Protein AF-F0S0U0-F1 (afdb_monomer_lite)

Sequence (126 aa):
MEEKLSREELIEVIAALMEEEGFEIYEVEADEEYLPDFLAVYTDENGENQQIAVQVEDCQTLEAEESEKKAKTIAEHCRRSGEGFLFVVPMECEELGKQKFEEWELSDVAELIPIGIEFEEEEEEL

pLDDT: mean 88.85, std 13.62, range [40.44, 97.94]

Structure (mmCIF, N/CA/C/O backbone):
data_AF-F0S0U0-F1
#
_entry.id   AF-F0S0U0-F1
#
loop_
_atom_site.group_PDB
_atom_site.id
_atom_site.type_symbol
_atom_site.label_atom_id
_atom_site.label_alt_id
_atom_site.label_comp_id
_atom_site.label_asym_id
_atom_site.label_entity_id
_atom_site.label_seq_id
_atom_site.pdbx_PDB_ins_code
_atom_site.Cartn_x
_atom_site.Cartn_y
_atom_site.Cartn_z
_atom_site.occupancy
_atom_site.B_iso_or_equiv
_atom_site.auth_seq_id
_atom_site.auth_comp_id
_atom_site.auth_asym_id
_atom_site.auth_atom_id
_atom_site.pdbx_PDB_model_num
ATOM 1 N N . MET A 1 1 ? 22.852 -16.886 -1.778 1.00 40.44 1 MET A N 1
ATOM 2 C CA . MET A 1 1 ? 21.990 -16.123 -2.706 1.00 40.44 1 MET A CA 1
ATOM 3 C C . MET A 1 1 ? 21.035 -15.412 -1.782 1.00 40.44 1 MET A C 1
ATOM 5 O O . MET A 1 1 ? 20.514 -16.106 -0.929 1.00 40.44 1 MET A O 1
ATOM 9 N N . GLU A 1 2 ? 20.895 -14.089 -1.852 1.00 53.38 2 GLU A N 1
ATOM 10 C CA . GLU A 1 2 ? 19.810 -13.434 -1.107 1.00 53.38 2 GLU A CA 1
ATOM 11 C C . GLU A 1 2 ? 18.497 -14.010 -1.648 1.00 53.38 2 GLU A C 1
ATOM 13 O O . GLU A 1 2 ? 18.234 -13.908 -2.851 1.00 53.38 2 GLU A O 1
ATOM 18 N N . GLU A 1 3 ? 17.759 -14.732 -0.806 1.00 60.12 3 GLU A N 1
ATOM 19 C CA . GLU A 1 3 ? 16.425 -15.212 -1.147 1.00 60.12 3 GLU A CA 1
ATOM 20 C C . GLU A 1 3 ? 15.505 -13.997 -1.196 1.00 60.12 3 GLU A C 1
ATOM 22 O O . GLU A 1 3 ? 15.338 -13.283 -0.211 1.00 60.12 3 GLU A O 1
ATOM 27 N N . LYS A 1 4 ? 14.979 -13.715 -2.389 1.00 70.31 4 LYS A N 1
ATOM 28 C CA . LYS A 1 4 ? 14.001 -12.653 -2.595 1.00 70.31 4 LYS A CA 1
ATOM 29 C C . LYS A 1 4 ? 12.627 -13.283 -2.591 1.00 70.31 4 LYS A C 1
ATOM 31 O O . LYS A 1 4 ? 12.401 -14.225 -3.351 1.00 70.31 4 LYS A O 1
ATOM 36 N N . LEU A 1 5 ? 11.737 -12.743 -1.771 1.00 80.62 5 LEU A N 1
ATOM 37 C CA . LEU A 1 5 ? 10.340 -13.143 -1.787 1.00 80.62 5 LEU A CA 1
ATOM 38 C C . LEU A 1 5 ? 9.692 -12.740 -3.104 1.00 80.62 5 LEU A C 1
ATOM 40 O O . LEU A 1 5 ? 9.955 -11.664 -3.649 1.00 80.62 5 LEU A O 1
ATOM 44 N N . SER A 1 6 ? 8.819 -13.607 -3.595 1.00 88.69 6 SER A N 1
ATOM 45 C CA . SER A 1 6 ? 7.859 -13.237 -4.624 1.00 88.69 6 SER A CA 1
ATOM 46 C C . SER A 1 6 ? 6.850 -12.218 -4.086 1.00 88.69 6 SER A C 1
ATOM 48 O O . SER A 1 6 ? 6.633 -12.104 -2.879 1.00 88.69 6 SER A O 1
ATOM 50 N N . ARG A 1 7 ? 6.175 -11.498 -4.989 1.00 91.62 7 ARG A N 1
ATOM 51 C CA . ARG A 1 7 ? 5.057 -10.618 -4.625 1.00 91.62 7 ARG A CA 1
ATOM 52 C C . ARG A 1 7 ? 3.974 -11.323 -3.802 1.00 91.62 7 ARG A C 1
ATOM 54 O O . ARG A 1 7 ? 3.451 -10.717 -2.877 1.00 91.62 7 ARG A O 1
ATOM 61 N N . GLU A 1 8 ? 3.638 -12.572 -4.128 1.00 91.62 8 GLU A N 1
ATOM 62 C CA . GLU A 1 8 ? 2.617 -13.340 -3.397 1.00 91.62 8 GLU A CA 1
ATOM 63 C C . GLU A 1 8 ? 3.059 -13.614 -1.953 1.00 91.62 8 GLU A C 1
ATOM 65 O O . GLU A 1 8 ? 2.312 -13.331 -1.023 1.00 91.62 8 GLU A O 1
ATOM 70 N N . GLU A 1 9 ? 4.305 -14.049 -1.755 1.00 91.50 9 GLU A N 1
ATOM 71 C CA . GLU A 1 9 ? 4.860 -14.263 -0.412 1.00 91.50 9 GLU A CA 1
ATOM 72 C C . GLU A 1 9 ? 4.983 -12.948 0.372 1.00 91.50 9 GLU A C 1
ATOM 74 O O . GLU A 1 9 ? 4.733 -12.919 1.575 1.00 91.50 9 GLU A O 1
ATOM 79 N N . LEU A 1 10 ? 5.327 -11.838 -0.295 1.00 92.62 10 LEU A N 1
ATOM 80 C CA . LEU A 1 10 ? 5.318 -10.517 0.334 1.00 92.62 10 LEU A CA 1
ATOM 81 C C . LEU A 1 10 ? 3.915 -10.168 0.831 1.00 92.62 10 LEU A C 1
ATOM 83 O O . LEU A 1 10 ? 3.783 -9.763 1.979 1.00 92.62 10 LEU A O 1
ATOM 87 N N . ILE A 1 11 ? 2.874 -10.354 0.014 1.00 95.12 11 ILE A N 1
ATOM 88 C CA . ILE A 1 11 ? 1.482 -10.089 0.412 1.00 95.12 11 ILE A CA 1
ATOM 89 C C . ILE A 1 11 ? 1.124 -10.862 1.684 1.00 95.12 11 ILE A C 1
ATOM 91 O O . ILE A 1 11 ? 0.600 -10.261 2.620 1.00 95.12 11 ILE A O 1
ATOM 95 N N . GLU A 1 12 ? 1.447 -12.156 1.743 1.00 93.94 12 GLU A N 1
ATOM 96 C CA . GLU A 1 12 ? 1.174 -12.995 2.916 1.00 93.94 12 GLU A CA 1
ATOM 97 C C . GLU A 1 12 ? 1.927 -12.512 4.162 1.00 93.94 12 GLU A C 1
ATOM 99 O O . GLU A 1 12 ? 1.338 -12.407 5.239 1.00 93.94 12 GLU A O 1
ATOM 104 N N . VAL A 1 13 ? 3.209 -12.162 4.023 1.00 93.06 13 VAL A N 1
ATOM 105 C CA . VAL A 1 13 ? 4.010 -11.633 5.136 1.00 93.06 13 VAL A CA 1
ATOM 106 C C . VAL A 1 13 ? 3.457 -10.296 5.624 1.00 93.06 13 VAL A C 1
ATOM 108 O O . VAL A 1 13 ? 3.333 -10.094 6.830 1.00 93.06 13 VAL A O 1
ATOM 111 N N . ILE A 1 14 ? 3.097 -9.384 4.717 1.00 94.50 14 ILE A N 1
ATOM 112 C CA . ILE A 1 14 ? 2.545 -8.081 5.106 1.00 94.50 14 ILE A CA 1
ATOM 113 C C . ILE A 1 14 ? 1.194 -8.256 5.798 1.00 94.50 14 ILE A C 1
ATOM 115 O O . ILE A 1 14 ? 0.964 -7.622 6.826 1.00 94.50 14 ILE A O 1
ATOM 119 N N . ALA A 1 15 ? 0.326 -9.128 5.283 1.00 95.38 15 ALA A N 1
ATOM 120 C CA . ALA A 1 15 ? -0.944 -9.441 5.927 1.00 95.38 15 ALA A CA 1
ATOM 121 C C . ALA A 1 15 ? -0.725 -9.963 7.356 1.00 95.38 15 ALA A C 1
ATOM 123 O O . ALA A 1 15 ? -1.303 -9.415 8.292 1.00 95.38 15 ALA A O 1
ATOM 124 N N . ALA A 1 16 ? 0.180 -10.931 7.537 1.00 94.25 16 ALA A N 1
ATOM 125 C CA . ALA A 1 16 ? 0.500 -11.487 8.850 1.00 94.25 16 ALA A CA 1
ATOM 126 C C . ALA A 1 16 ? 1.049 -10.427 9.822 1.00 94.25 16 ALA A C 1
ATOM 128 O O . ALA A 1 16 ? 0.604 -10.356 10.965 1.00 94.25 16 ALA A O 1
ATOM 129 N N . LEU A 1 17 ? 1.959 -9.557 9.367 1.00 92.69 17 LEU A N 1
ATOM 130 C CA . LEU A 1 17 ? 2.485 -8.455 10.183 1.00 92.69 17 LEU A CA 1
ATOM 131 C C . LEU A 1 17 ? 1.377 -7.486 10.615 1.00 92.69 17 LEU A C 1
ATOM 133 O O . LEU A 1 17 ? 1.353 -7.037 11.758 1.00 92.69 17 LEU A O 1
ATOM 137 N N . MET A 1 18 ? 0.439 -7.166 9.722 1.00 94.50 18 MET A N 1
ATOM 138 C CA . MET A 1 18 ? -0.692 -6.304 10.067 1.00 94.50 18 MET A CA 1
ATOM 139 C C . MET A 1 18 ? -1.651 -6.989 11.051 1.00 94.50 18 MET A C 1
ATOM 141 O O . MET A 1 18 ? -2.130 -6.336 11.977 1.00 94.50 18 MET A O 1
ATOM 145 N N . GLU A 1 19 ? -1.899 -8.294 10.921 1.00 95.00 19 GLU A N 1
ATOM 146 C CA . GLU A 1 19 ? -2.679 -9.048 11.915 1.00 95.00 19 GLU A CA 1
ATOM 147 C C . GLU A 1 19 ? -2.021 -9.033 13.301 1.00 95.00 19 GLU A C 1
ATOM 149 O O . GLU A 1 19 ? -2.705 -8.835 14.309 1.00 95.00 19 GLU A O 1
ATOM 154 N N . GLU A 1 20 ? -0.695 -9.190 13.370 1.00 93.38 20 GLU A N 1
ATOM 155 C CA . GLU A 1 20 ? 0.064 -9.120 14.626 1.00 93.38 20 GLU A CA 1
ATOM 156 C C . GLU A 1 20 ? -0.033 -7.742 15.296 1.00 93.38 20 GLU A C 1
ATOM 158 O O . GLU A 1 20 ? -0.166 -7.657 16.521 1.00 93.38 20 GLU A O 1
ATOM 163 N N . GLU A 1 21 ? -0.054 -6.671 14.500 1.00 91.19 21 GLU A N 1
ATOM 164 C CA . GLU A 1 21 ? -0.264 -5.295 14.968 1.00 91.19 21 GLU A CA 1
ATOM 165 C C . GLU A 1 21 ? -1.735 -4.993 15.331 1.00 91.19 21 GLU A C 1
ATOM 167 O O . GLU A 1 21 ? -2.050 -3.914 15.841 1.00 91.19 21 GLU A O 1
ATOM 172 N N . GLY A 1 22 ? -2.643 -5.956 15.135 1.00 92.69 22 GLY A N 1
ATOM 173 C CA . GLY A 1 22 ? -4.037 -5.893 15.576 1.00 92.69 22 GLY A CA 1
ATOM 174 C C . GLY A 1 22 ? -5.040 -5.448 14.512 1.00 92.69 22 GLY A C 1
ATOM 175 O O . GLY A 1 22 ? -6.162 -5.077 14.868 1.00 92.69 22 GLY A O 1
ATOM 176 N N . PHE A 1 23 ? -4.666 -5.479 13.233 1.00 95.88 23 PHE A N 1
ATOM 177 C CA . PHE A 1 23 ? -5.599 -5.276 12.128 1.00 95.88 23 PHE A CA 1
ATOM 178 C C . PHE A 1 23 ? -6.372 -6.565 11.823 1.00 95.88 23 PHE A C 1
ATOM 180 O O . PHE A 1 23 ? -5.855 -7.672 11.937 1.00 95.88 23 PHE A O 1
ATOM 187 N N . GLU A 1 24 ? -7.615 -6.424 11.382 1.00 95.69 24 GLU A N 1
ATOM 188 C CA . GLU A 1 24 ? -8.372 -7.502 10.751 1.00 95.69 24 GLU A CA 1
ATOM 189 C C . GLU A 1 24 ? -8.157 -7.439 9.233 1.00 95.69 24 GLU A C 1
ATOM 191 O O . GLU A 1 24 ? -8.377 -6.388 8.622 1.00 95.69 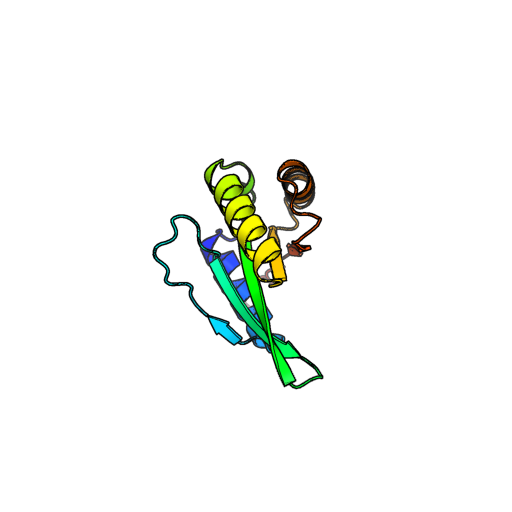24 GLU A O 1
ATOM 196 N N . ILE A 1 25 ? -7.738 -8.549 8.620 1.00 96.69 25 ILE A N 1
ATOM 197 C CA . ILE A 1 25 ? -7.456 -8.625 7.181 1.00 96.69 25 ILE A CA 1
ATOM 198 C C . ILE A 1 25 ? -8.631 -9.246 6.426 1.00 96.69 25 ILE A C 1
ATOM 200 O O . ILE A 1 25 ? -9.185 -10.270 6.828 1.00 96.69 25 ILE A O 1
ATOM 204 N N . TYR A 1 26 ? -8.999 -8.625 5.306 1.00 94.31 26 TYR A N 1
ATOM 205 C CA . TYR A 1 26 ? -10.087 -9.061 4.439 1.00 94.31 26 TYR A CA 1
ATOM 206 C C . TYR A 1 26 ? -9.627 -9.146 2.985 1.00 94.31 26 TYR A C 1
ATOM 208 O O . TYR A 1 26 ? -9.047 -8.204 2.442 1.00 94.31 26 TYR A O 1
ATOM 216 N N . GLU A 1 27 ? -9.953 -10.258 2.331 1.00 90.38 27 GLU A N 1
ATOM 217 C CA . GLU A 1 27 ? -9.854 -10.374 0.877 1.00 90.38 27 GLU A CA 1
ATOM 218 C C . GLU A 1 27 ? -10.905 -9.484 0.203 1.00 90.38 27 GLU A C 1
ATOM 220 O O . GLU A 1 27 ? -12.028 -9.329 0.697 1.00 90.38 27 GLU A O 1
ATOM 225 N N . VAL A 1 28 ? -10.549 -8.902 -0.943 1.00 86.25 28 VAL A N 1
ATOM 226 C CA . VAL A 1 28 ? -11.457 -8.031 -1.693 1.00 86.25 28 VAL A CA 1
ATOM 227 C C . VAL A 1 28 ? -12.069 -8.788 -2.857 1.00 86.25 28 VAL A C 1
ATOM 229 O O . VAL A 1 28 ? -11.384 -9.177 -3.798 1.00 86.25 28 VAL A O 1
ATOM 232 N N . GLU A 1 29 ? -13.390 -8.932 -2.819 1.00 80.44 29 GLU A N 1
ATOM 233 C CA . GLU A 1 29 ? -14.184 -9.459 -3.925 1.00 80.44 29 GLU A CA 1
ATOM 234 C C . GLU A 1 29 ? -15.098 -8.349 -4.459 1.00 80.44 29 GLU A C 1
ATOM 236 O O . GLU A 1 29 ? -16.125 -8.028 -3.854 1.00 80.44 29 GLU A O 1
ATOM 241 N N . ALA A 1 30 ? -14.745 -7.747 -5.598 1.00 77.69 30 ALA A N 1
ATOM 242 C CA . ALA A 1 30 ? -15.619 -6.795 -6.283 1.00 77.69 30 ALA A CA 1
ATOM 243 C C . ALA A 1 30 ? -15.553 -6.947 -7.810 1.00 77.69 30 ALA A C 1
ATOM 245 O O . ALA A 1 30 ? -14.602 -7.497 -8.357 1.00 77.69 30 ALA A O 1
ATOM 246 N N . ASP A 1 31 ? -16.566 -6.420 -8.504 1.00 72.62 31 ASP A N 1
ATOM 247 C CA . ASP A 1 31 ? -16.632 -6.372 -9.975 1.00 72.62 31 ASP A CA 1
ATOM 248 C C . ASP A 1 31 ? -15.711 -5.286 -10.591 1.00 72.62 31 ASP A C 1
ATOM 250 O O . ASP A 1 31 ? -15.819 -4.974 -11.780 1.00 72.62 31 ASP A O 1
ATOM 254 N N . GLU A 1 32 ? -14.832 -4.664 -9.798 1.00 71.88 32 GLU A N 1
ATOM 255 C CA . GLU A 1 32 ? -13.844 -3.692 -10.280 1.00 71.88 32 GLU A CA 1
ATOM 256 C C . GLU A 1 32 ? -12.599 -4.405 -10.833 1.00 71.88 32 GLU A C 1
ATOM 258 O O . GLU A 1 32 ? -12.144 -5.406 -10.291 1.00 71.88 32 GLU A O 1
ATOM 263 N N . GLU A 1 33 ? -12.037 -3.883 -11.931 1.00 73.94 33 GLU A N 1
ATOM 264 C CA . GLU A 1 33 ? -10.894 -4.502 -12.630 1.00 73.94 33 GLU A CA 1
ATOM 265 C C . GLU A 1 33 ? -9.594 -4.444 -11.810 1.00 73.94 33 GLU A C 1
ATOM 267 O O . GLU A 1 33 ? -8.736 -5.312 -11.952 1.00 73.94 33 GLU A O 1
ATOM 272 N N . TYR A 1 34 ? -9.462 -3.448 -10.930 1.00 84.38 34 TYR A N 1
ATOM 273 C CA . TYR A 1 34 ? -8.275 -3.236 -10.111 1.00 84.38 34 TYR A CA 1
ATOM 274 C C . TYR A 1 34 ? -8.643 -3.128 -8.633 1.00 84.38 34 TYR A C 1
ATOM 276 O O . TYR A 1 34 ? -9.161 -2.105 -8.188 1.00 84.38 34 TYR A O 1
ATOM 284 N N . LEU A 1 35 ? -8.342 -4.187 -7.883 1.00 91.38 35 LEU A N 1
ATOM 285 C CA . LEU A 1 35 ? -8.591 -4.293 -6.446 1.00 91.38 35 LEU A CA 1
ATOM 286 C C . LEU A 1 35 ? -7.278 -4.220 -5.667 1.00 91.38 35 LEU A C 1
ATOM 288 O O . LEU A 1 35 ? -6.256 -4.682 -6.187 1.00 91.38 35 LEU A O 1
ATOM 292 N N . PRO A 1 36 ? -7.275 -3.682 -4.433 1.00 94.75 36 PRO A N 1
ATOM 293 C CA . PRO A 1 36 ? -6.132 -3.832 -3.536 1.00 94.75 36 PRO A CA 1
ATOM 294 C C . PRO A 1 36 ? -5.855 -5.317 -3.268 1.00 94.75 36 PRO A C 1
ATOM 296 O O . PRO A 1 36 ? -6.708 -6.170 -3.501 1.00 94.75 36 PRO A O 1
ATOM 299 N N . ASP A 1 37 ? -4.638 -5.631 -2.829 1.00 96.12 37 ASP A N 1
ATOM 300 C CA . ASP A 1 37 ? -4.264 -7.011 -2.498 1.00 96.12 37 ASP A CA 1
ATOM 301 C C . ASP A 1 37 ? -5.069 -7.531 -1.301 1.00 96.12 37 ASP A C 1
ATOM 303 O O . ASP A 1 37 ? -5.497 -8.681 -1.301 1.00 96.12 37 ASP A O 1
ATOM 307 N N . PHE A 1 38 ? -5.349 -6.661 -0.330 1.00 96.56 38 PHE A N 1
ATOM 308 C CA . PHE A 1 38 ? -6.303 -6.900 0.751 1.00 96.56 38 PHE A CA 1
ATOM 309 C C . PHE A 1 38 ? -6.744 -5.573 1.387 1.00 96.56 38 PHE A C 1
ATOM 311 O O . PHE A 1 38 ? -6.182 -4.505 1.110 1.00 96.56 38 PHE A O 1
ATOM 318 N N . LEU A 1 39 ? -7.761 -5.642 2.245 1.00 96.25 39 LEU A N 1
ATOM 319 C CA . LEU A 1 39 ? -8.165 -4.558 3.137 1.00 96.25 39 LEU A CA 1
ATOM 320 C C . LEU A 1 39 ? -7.710 -4.873 4.558 1.00 96.25 39 LEU A C 1
ATOM 322 O O . LEU A 1 39 ? -7.988 -5.954 5.072 1.00 96.25 39 LEU A O 1
ATOM 326 N N . ALA A 1 40 ? -7.057 -3.910 5.198 1.00 96.69 40 ALA A N 1
ATOM 327 C CA . ALA A 1 40 ? -6.754 -3.954 6.619 1.00 96.69 40 ALA A CA 1
ATOM 328 C C . ALA A 1 40 ? -7.715 -3.030 7.370 1.00 96.69 40 ALA A C 1
ATOM 330 O O . ALA A 1 40 ? -7.866 -1.855 7.025 1.00 96.69 40 ALA A O 1
ATOM 331 N N . VAL A 1 41 ? -8.376 -3.555 8.397 1.00 95.88 41 VAL A N 1
ATOM 332 C CA . VAL A 1 41 ? -9.374 -2.826 9.183 1.00 95.88 41 VAL A CA 1
ATOM 333 C C . VAL A 1 41 ? -8.923 -2.758 10.630 1.00 95.88 41 VAL A C 1
ATOM 335 O O . VAL A 1 41 ? -8.517 -3.761 11.206 1.00 95.88 41 VAL A O 1
ATOM 338 N N . TYR A 1 42 ? -9.018 -1.581 11.237 1.00 93.88 42 TYR A N 1
ATOM 339 C CA . TYR A 1 42 ? -8.789 -1.417 12.669 1.00 93.88 42 TYR A CA 1
ATOM 340 C C . TYR A 1 42 ? -9.868 -0.530 13.282 1.00 93.88 42 TYR A C 1
ATOM 342 O O . TYR A 1 42 ? -10.482 0.300 12.608 1.00 93.88 42 TYR A O 1
ATOM 350 N N . THR A 1 43 ? -10.107 -0.706 14.577 1.00 92.06 43 THR A N 1
ATOM 351 C CA . THR A 1 43 ? -11.002 0.163 15.342 1.00 92.06 43 THR A CA 1
ATOM 352 C C . THR A 1 43 ? -10.181 1.252 16.021 1.00 92.06 43 THR A C 1
ATOM 354 O O . THR A 1 43 ? -9.265 0.957 16.790 1.00 92.06 43 THR A O 1
ATOM 357 N N . ASP A 1 44 ? -10.504 2.513 15.747 1.00 88.94 44 ASP A N 1
ATOM 358 C CA . ASP A 1 44 ? -9.809 3.650 16.346 1.00 88.94 44 ASP A CA 1
ATOM 359 C C . ASP A 1 44 ? -10.234 3.921 17.805 1.00 88.94 44 ASP A C 1
ATOM 361 O O . ASP A 1 44 ? -11.093 3.252 18.387 1.00 88.94 44 ASP A O 1
ATOM 365 N N . GLU A 1 45 ? -9.626 4.936 18.424 1.00 87.50 45 GLU A N 1
ATOM 366 C CA . GLU A 1 45 ? -9.908 5.339 19.809 1.00 87.50 45 GLU A CA 1
ATOM 367 C C . GLU A 1 45 ? -11.356 5.807 20.055 1.00 87.50 45 GLU A C 1
ATOM 369 O O . GLU A 1 45 ? -11.819 5.801 21.200 1.00 87.50 45 GLU A O 1
ATOM 374 N N . ASN A 1 46 ? -12.086 6.182 18.999 1.00 88.94 46 ASN A N 1
ATOM 375 C CA . ASN A 1 46 ? -13.491 6.579 19.057 1.00 88.94 46 ASN A CA 1
ATOM 376 C C . ASN A 1 46 ? -14.443 5.387 18.866 1.00 88.94 46 ASN A C 1
ATOM 378 O O . ASN A 1 46 ? -15.656 5.540 19.038 1.00 88.94 46 ASN A O 1
ATOM 382 N N . GLY A 1 47 ? -13.909 4.200 18.564 1.00 86.75 47 GLY A N 1
ATOM 383 C CA . GLY A 1 47 ? -14.693 3.009 18.258 1.00 86.75 47 GLY A CA 1
ATOM 384 C C . GLY A 1 47 ? -15.186 2.963 16.811 1.00 86.75 47 GLY A C 1
ATOM 385 O O . GLY A 1 47 ? -16.098 2.187 16.520 1.00 86.75 47 GLY A O 1
ATOM 386 N N . GLU A 1 48 ? -14.640 3.800 15.925 1.00 89.25 48 GLU A N 1
ATOM 387 C CA . GLU A 1 48 ? -14.976 3.796 14.503 1.00 89.25 48 GLU A CA 1
ATOM 388 C C . GLU A 1 48 ? -14.035 2.847 13.754 1.00 89.25 48 GLU A C 1
ATOM 390 O O . GLU A 1 48 ? -12.828 2.814 13.999 1.00 89.25 48 GLU A O 1
ATOM 395 N N . ASN A 1 49 ? -14.598 2.044 12.849 1.00 90.00 49 ASN A N 1
ATOM 396 C CA . ASN A 1 49 ? -13.805 1.157 12.007 1.00 90.00 49 ASN A CA 1
ATOM 397 C C . ASN A 1 49 ? -13.215 1.957 10.851 1.00 90.00 49 ASN A C 1
ATOM 399 O O . ASN A 1 49 ? -13.957 2.506 10.033 1.00 90.00 49 ASN A O 1
ATOM 403 N N . GLN A 1 50 ? -11.893 1.972 10.778 1.00 92.75 50 GLN A N 1
ATOM 404 C CA . GLN A 1 50 ? -11.132 2.562 9.692 1.00 92.75 50 GLN A CA 1
ATOM 405 C C . GLN A 1 50 ? -10.670 1.447 8.757 1.00 92.75 50 GLN A C 1
ATOM 407 O O . GLN A 1 50 ? -10.217 0.399 9.218 1.00 92.75 50 GLN A O 1
ATOM 412 N N . GLN A 1 51 ? -10.805 1.670 7.451 1.00 94.00 51 GLN A N 1
ATOM 413 C CA . GLN A 1 51 ? -10.377 0.722 6.425 1.00 94.00 51 GLN A CA 1
ATOM 414 C C . GLN A 1 51 ? -9.183 1.283 5.667 1.00 94.00 51 GLN A C 1
ATOM 416 O O . GLN A 1 51 ? -9.123 2.479 5.362 1.00 94.00 51 GLN A O 1
ATOM 421 N N . ILE A 1 52 ? -8.241 0.399 5.366 1.00 95.94 52 ILE A N 1
ATOM 422 C CA . ILE A 1 52 ? -7.023 0.706 4.640 1.00 95.94 52 ILE A CA 1
ATOM 423 C C . ILE A 1 52 ? -6.904 -0.271 3.474 1.00 95.94 52 ILE A C 1
ATOM 425 O O . ILE A 1 52 ? -6.805 -1.481 3.672 1.00 95.94 52 ILE A O 1
ATOM 429 N N . ALA A 1 53 ? -6.887 0.259 2.255 1.00 96.81 53 ALA A N 1
ATOM 430 C CA . ALA A 1 53 ? -6.512 -0.496 1.071 1.00 96.81 53 ALA A CA 1
ATOM 431 C C . ALA A 1 53 ? -5.004 -0.750 1.086 1.00 96.81 53 ALA A C 1
ATOM 433 O O . ALA A 1 53 ? -4.233 0.174 1.338 1.00 96.81 53 ALA A O 1
ATOM 434 N N . VAL A 1 54 ? -4.572 -1.977 0.804 1.00 97.88 54 VAL A N 1
ATOM 435 C CA . VAL A 1 54 ? -3.145 -2.312 0.747 1.00 97.88 54 VAL A CA 1
ATOM 436 C C . VAL A 1 54 ? -2.789 -2.808 -0.647 1.00 97.88 54 VAL A C 1
ATOM 438 O O . VAL A 1 54 ? -3.432 -3.709 -1.182 1.00 97.88 54 VAL A O 1
ATOM 441 N N . GLN A 1 55 ? -1.766 -2.206 -1.248 1.00 97.44 55 GLN A N 1
ATOM 442 C CA . GLN A 1 55 ? -1.136 -2.698 -2.468 1.00 97.44 55 GLN A CA 1
ATOM 443 C C . GLN A 1 55 ? 0.319 -3.030 -2.174 1.00 97.44 55 GLN A C 1
ATOM 445 O O . GLN A 1 55 ? 1.063 -2.179 -1.688 1.00 97.44 55 GLN A O 1
ATOM 450 N N . VAL A 1 56 ? 0.719 -4.253 -2.501 1.00 97.00 56 VAL A N 1
ATOM 451 C CA . VAL A 1 56 ? 2.088 -4.738 -2.339 1.00 97.00 56 VAL A CA 1
ATOM 452 C C . VAL A 1 56 ? 2.687 -4.975 -3.717 1.00 97.00 56 VAL A C 1
ATOM 454 O O . VAL A 1 56 ? 2.104 -5.657 -4.567 1.00 97.00 56 VAL A O 1
ATOM 457 N N . GLU A 1 57 ? 3.867 -4.413 -3.940 1.00 96.31 57 GLU A N 1
ATOM 458 C CA . GLU A 1 57 ? 4.616 -4.562 -5.182 1.00 96.31 57 GLU A CA 1
ATOM 459 C C . GLU A 1 57 ? 6.013 -5.087 -4.886 1.00 96.31 57 GLU A C 1
ATOM 461 O O . GLU A 1 57 ? 6.655 -4.635 -3.943 1.00 96.31 57 GLU A O 1
ATOM 466 N N . ASP A 1 58 ? 6.506 -6.004 -5.716 1.00 93.81 58 ASP A N 1
ATOM 467 C CA . ASP A 1 58 ? 7.929 -6.318 -5.746 1.00 93.81 58 ASP A CA 1
ATOM 468 C C . ASP A 1 58 ? 8.651 -5.381 -6.730 1.00 93.81 58 ASP A C 1
ATOM 470 O O . ASP A 1 58 ? 8.053 -4.573 -7.449 1.00 93.81 58 ASP A O 1
ATOM 474 N N . CYS A 1 59 ? 9.976 -5.472 -6.776 1.00 92.06 59 CYS A N 1
ATOM 475 C CA . CYS A 1 59 ? 10.766 -4.569 -7.605 1.00 92.06 59 CYS A CA 1
ATOM 476 C C . CYS A 1 59 ? 10.524 -4.734 -9.109 1.00 92.06 59 CYS A C 1
ATOM 478 O O . CYS A 1 59 ? 10.794 -3.805 -9.864 1.00 92.06 59 CYS A O 1
ATOM 480 N N . GLN A 1 60 ? 10.043 -5.899 -9.548 1.00 92.06 60 GLN A N 1
ATOM 481 C CA . GLN A 1 60 ? 9.705 -6.157 -10.944 1.00 92.06 60 GLN A CA 1
ATOM 482 C C . GLN A 1 60 ? 8.319 -5.602 -11.272 1.00 92.06 60 GLN A C 1
ATOM 484 O O . GLN A 1 60 ? 8.133 -4.987 -12.323 1.00 92.06 60 GLN A O 1
ATOM 489 N N . THR A 1 61 ? 7.345 -5.793 -10.382 1.00 94.19 61 THR A N 1
ATOM 490 C CA . THR A 1 61 ? 5.970 -5.345 -10.612 1.00 94.19 61 THR A CA 1
ATOM 491 C C . THR A 1 61 ? 5.829 -3.827 -10.511 1.00 94.19 61 THR A C 1
ATOM 493 O O . THR A 1 61 ? 5.038 -3.250 -11.251 1.00 94.19 61 THR A O 1
ATOM 496 N N . LEU A 1 62 ? 6.694 -3.136 -9.759 1.00 93.31 62 LEU A N 1
ATOM 497 C CA . LEU A 1 62 ? 6.787 -1.664 -9.769 1.00 93.31 62 LEU A CA 1
ATOM 498 C C . LEU A 1 62 ? 7.000 -1.041 -11.161 1.00 93.31 62 LEU A C 1
ATOM 500 O O . LEU A 1 62 ? 6.651 0.121 -11.388 1.00 93.31 62 LEU A O 1
ATOM 504 N N . GLU A 1 63 ? 7.591 -1.780 -12.100 1.00 93.94 63 GLU A N 1
ATOM 505 C CA . GLU A 1 63 ? 7.810 -1.308 -13.471 1.00 93.94 63 GLU A CA 1
ATOM 506 C C . GLU A 1 63 ? 6.618 -1.590 -14.402 1.00 93.94 63 GLU A C 1
ATOM 508 O O . GLU A 1 63 ? 6.602 -1.124 -15.546 1.00 93.94 63 GLU A O 1
ATOM 513 N N . ALA A 1 64 ? 5.614 -2.340 -13.941 1.00 95.19 64 ALA A N 1
ATOM 514 C CA . ALA A 1 64 ? 4.475 -2.748 -14.746 1.00 95.19 64 ALA A CA 1
ATOM 515 C C . ALA A 1 64 ? 3.406 -1.646 -14.846 1.00 95.19 64 ALA A C 1
ATOM 517 O O . ALA A 1 64 ? 2.983 -1.051 -13.857 1.00 95.19 64 ALA A O 1
ATOM 518 N N . GLU A 1 65 ? 2.885 -1.439 -16.062 1.00 94.81 65 GLU A N 1
ATOM 519 C CA . GLU A 1 65 ? 1.751 -0.529 -16.312 1.00 94.81 65 GLU A CA 1
ATOM 520 C C . GLU A 1 65 ? 0.487 -0.964 -15.544 1.00 94.81 65 GLU A C 1
ATOM 522 O O . GLU A 1 65 ? -0.355 -0.141 -15.191 1.00 94.81 65 GLU A O 1
ATOM 527 N N . GLU A 1 66 ? 0.347 -2.264 -15.277 1.00 94.12 66 GLU A N 1
ATOM 528 C CA . GLU A 1 66 ? -0.764 -2.806 -14.494 1.00 94.12 66 GLU A CA 1
ATOM 529 C C . GLU A 1 66 ? -0.733 -2.314 -13.041 1.00 94.12 66 GLU A C 1
ATOM 531 O O . GLU A 1 66 ? -1.758 -1.853 -12.539 1.00 94.12 66 GLU A O 1
ATOM 536 N N . SER A 1 67 ? 0.442 -2.307 -12.405 1.00 95.56 67 SER A N 1
ATOM 537 C CA . SER A 1 67 ? 0.620 -1.824 -11.032 1.00 95.56 67 SER A CA 1
ATOM 538 C C . SER A 1 67 ? 0.342 -0.326 -10.908 1.00 95.56 67 SER A C 1
ATOM 540 O O . SER A 1 67 ? -0.288 0.100 -9.938 1.00 95.56 67 SER A O 1
ATOM 542 N N . GLU A 1 68 ? 0.708 0.468 -11.922 1.00 97.31 68 GLU A N 1
ATOM 543 C CA . GLU A 1 68 ? 0.342 1.889 -11.996 1.00 97.31 68 GLU A CA 1
ATOM 544 C C . GLU A 1 68 ? -1.180 2.076 -12.065 1.00 97.31 68 GLU A C 1
ATOM 546 O O . GLU A 1 68 ? -1.750 2.878 -11.320 1.00 97.31 68 GLU A O 1
ATOM 551 N N . LYS A 1 69 ? -1.861 1.350 -12.962 1.00 96.50 69 LYS A N 1
ATOM 552 C CA . LYS A 1 69 ? -3.323 1.445 -13.109 1.00 96.50 69 LYS A CA 1
ATOM 553 C C . LYS A 1 69 ? -4.038 1.030 -11.832 1.00 96.50 69 LYS A C 1
ATOM 555 O O . LYS A 1 69 ? -4.990 1.703 -11.430 1.00 96.50 69 LYS A O 1
ATOM 560 N N . LYS A 1 70 ? -3.551 -0.031 -11.186 1.00 96.00 70 LYS A N 1
ATOM 561 C CA . LYS A 1 70 ? -4.049 -0.488 -9.892 1.00 96.00 70 LYS A CA 1
ATOM 562 C C . LYS A 1 70 ? -3.912 0.601 -8.834 1.00 96.00 70 LYS A C 1
ATOM 564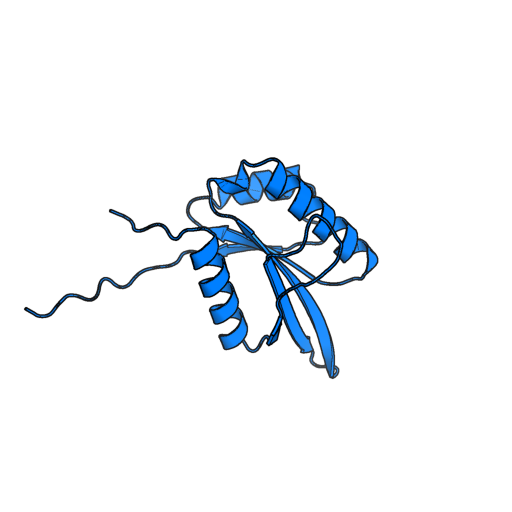 O O . LYS A 1 70 ? -4.925 1.019 -8.272 1.00 96.00 70 LYS A O 1
ATOM 569 N N . ALA A 1 71 ? -2.711 1.147 -8.659 1.00 97.19 71 ALA A N 1
ATOM 570 C CA . ALA A 1 71 ? -2.448 2.183 -7.665 1.00 97.19 71 ALA A CA 1
ATOM 571 C C . ALA A 1 71 ? -3.302 3.435 -7.881 1.00 97.19 71 ALA A C 1
ATOM 573 O O . ALA A 1 71 ? -3.884 3.968 -6.938 1.00 97.19 71 ALA A O 1
ATOM 574 N N . LYS A 1 72 ? -3.441 3.884 -9.133 1.00 96.69 72 LYS A N 1
ATOM 575 C CA . LYS A 1 72 ? -4.264 5.052 -9.470 1.00 96.69 72 LYS A CA 1
ATOM 576 C C . LYS A 1 72 ? -5.752 4.818 -9.223 1.00 96.69 72 LYS A C 1
ATOM 578 O O . LYS A 1 72 ? -6.429 5.732 -8.756 1.00 96.69 72 LYS A O 1
ATOM 583 N N . THR A 1 73 ? -6.249 3.615 -9.506 1.00 95.56 73 THR A N 1
ATOM 584 C CA . THR A 1 73 ? -7.657 3.254 -9.276 1.00 95.56 73 THR A CA 1
ATOM 585 C C . THR A 1 73 ? -7.975 3.234 -7.782 1.00 95.56 73 THR A C 1
ATOM 587 O O . THR A 1 73 ? -8.937 3.871 -7.354 1.00 95.56 73 THR A O 1
ATOM 590 N N . ILE A 1 74 ? -7.119 2.591 -6.980 1.00 95.56 74 ILE A N 1
ATOM 591 C CA . ILE A 1 74 ? -7.251 2.562 -5.517 1.00 95.56 74 ILE A CA 1
ATOM 592 C C . ILE A 1 74 ? -7.176 3.986 -4.953 1.00 95.56 74 ILE A C 1
ATOM 594 O O . ILE A 1 74 ? -8.054 4.401 -4.202 1.00 95.56 74 ILE A O 1
ATOM 598 N N . ALA A 1 75 ? -6.196 4.783 -5.383 1.00 96.50 75 ALA A N 1
ATOM 599 C CA . ALA A 1 75 ? -6.047 6.169 -4.949 1.00 96.50 75 ALA A CA 1
ATOM 600 C C . ALA A 1 75 ? -7.276 7.037 -5.272 1.00 96.50 75 ALA A C 1
ATOM 602 O O . ALA A 1 75 ? -7.706 7.837 -4.441 1.00 96.50 75 ALA A O 1
ATOM 603 N N . GLU A 1 76 ? -7.868 6.907 -6.465 1.00 95.56 76 GLU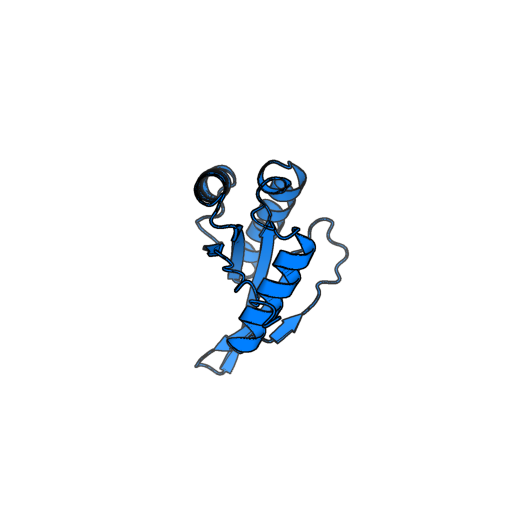 A N 1
ATOM 604 C CA . GLU A 1 76 ? -9.110 7.616 -6.803 1.00 95.56 76 GLU A CA 1
ATOM 605 C C . GLU A 1 76 ? -10.271 7.200 -5.889 1.00 95.56 76 GLU A C 1
ATOM 607 O O . GLU A 1 76 ? -11.044 8.062 -5.455 1.00 95.56 76 GLU A O 1
ATOM 612 N N . HIS A 1 77 ? -10.379 5.909 -5.568 1.00 93.25 77 HIS A N 1
ATOM 613 C CA . HIS A 1 77 ? -11.380 5.406 -4.633 1.00 93.25 77 HIS A CA 1
ATOM 614 C C . HIS A 1 77 ? -11.184 6.009 -3.235 1.00 93.25 77 HIS A C 1
ATOM 616 O O . HIS A 1 77 ? -12.089 6.678 -2.731 1.00 93.25 77 HIS A O 1
ATOM 622 N N . CYS A 1 78 ? -9.986 5.874 -2.660 1.00 94.00 78 CYS A N 1
ATOM 623 C CA . CYS A 1 78 ? -9.647 6.365 -1.322 1.00 94.00 78 CYS A CA 1
ATOM 624 C C . CYS A 1 78 ? -9.841 7.884 -1.186 1.00 94.00 78 CYS A C 1
ATOM 626 O O . CYS A 1 78 ? -10.370 8.357 -0.181 1.00 94.00 78 CYS A O 1
ATOM 628 N N . ARG A 1 79 ? -9.545 8.675 -2.231 1.00 94.50 79 ARG A N 1
ATOM 629 C CA . ARG A 1 79 ? -9.830 10.127 -2.245 1.00 94.50 79 ARG A CA 1
ATOM 630 C C . ARG A 1 79 ? -11.315 10.451 -2.090 1.00 94.50 79 ARG A C 1
ATOM 632 O O . ARG A 1 79 ? -11.667 11.532 -1.618 1.00 94.50 79 ARG A O 1
ATOM 639 N N . ARG A 1 80 ? -12.195 9.563 -2.554 1.00 93.44 80 ARG A N 1
ATOM 640 C CA . ARG A 1 80 ? -13.650 9.756 -2.532 1.00 93.44 80 ARG A CA 1
ATOM 641 C C . ARG A 1 80 ? -14.288 9.192 -1.267 1.00 93.44 80 ARG A C 1
ATOM 643 O O . ARG A 1 80 ? -15.252 9.789 -0.790 1.00 93.44 80 ARG A O 1
ATOM 650 N N . SER A 1 81 ? -13.795 8.059 -0.771 1.00 90.50 81 SER A N 1
ATOM 651 C CA . SER A 1 81 ? -14.317 7.381 0.420 1.00 90.50 81 SER A CA 1
ATOM 652 C C . SER A 1 81 ? -13.746 7.947 1.723 1.00 90.50 81 SER A C 1
ATOM 654 O O . SER A 1 81 ? -14.451 7.964 2.729 1.00 90.50 81 SER A O 1
ATOM 656 N N . GLY A 1 82 ? -12.518 8.474 1.694 1.00 87.88 82 GLY A N 1
ATOM 657 C CA . GLY A 1 82 ? -11.769 8.883 2.884 1.00 87.88 82 GLY A CA 1
ATOM 658 C C . GLY A 1 82 ? -11.035 7.729 3.574 1.00 87.88 82 GLY A C 1
ATOM 659 O O . GLY A 1 82 ? -10.548 7.913 4.684 1.00 87.88 82 GLY A O 1
ATOM 660 N N . GLU A 1 83 ? -10.976 6.558 2.938 1.00 90.56 83 GLU A N 1
ATOM 661 C CA . GLU A 1 83 ? -10.227 5.393 3.417 1.00 90.56 83 GLU A CA 1
ATOM 662 C C . GLU A 1 83 ? -8.716 5.591 3.256 1.00 90.56 83 GLU A C 1
ATOM 664 O O . GLU A 1 83 ? -8.260 6.375 2.419 1.00 90.56 83 GLU A O 1
ATOM 669 N N . GLY A 1 84 ? -7.934 4.861 4.053 1.00 93.69 84 GLY A N 1
ATOM 670 C CA . GLY A 1 84 ? -6.479 4.859 3.939 1.00 93.69 84 GLY A CA 1
ATOM 671 C C . GLY A 1 84 ? -5.994 4.037 2.744 1.00 93.69 84 GLY A C 1
ATOM 672 O O . GLY A 1 84 ? -6.677 3.120 2.287 1.00 93.69 84 GLY A O 1
ATOM 673 N N . PHE A 1 85 ? -4.785 4.334 2.269 1.00 97.56 85 PHE A N 1
ATOM 674 C CA . PHE A 1 85 ? -4.097 3.531 1.261 1.00 97.56 85 PHE A CA 1
ATOM 675 C C . PHE A 1 85 ? -2.631 3.325 1.666 1.00 97.56 85 PHE A C 1
ATOM 677 O O . PHE A 1 85 ? -1.897 4.290 1.863 1.00 97.56 85 PHE A O 1
ATOM 684 N N . LEU A 1 86 ? -2.196 2.072 1.784 1.00 97.88 86 LEU A N 1
ATOM 685 C CA . LEU A 1 86 ? -0.791 1.707 1.950 1.00 97.88 86 LEU A CA 1
ATOM 686 C C . LEU A 1 86 ? -0.242 1.132 0.652 1.00 97.88 86 LEU A C 1
ATOM 688 O O . LEU A 1 86 ? -0.810 0.206 0.069 1.00 97.88 86 LEU A O 1
ATOM 692 N N . PHE A 1 87 ? 0.898 1.667 0.238 1.00 97.94 87 PHE A N 1
ATOM 693 C CA . PHE A 1 87 ? 1.661 1.186 -0.897 1.00 97.94 87 PHE A CA 1
ATOM 694 C C . PHE A 1 87 ? 2.985 0.620 -0.387 1.00 97.94 87 PHE A C 1
ATOM 696 O O . PHE A 1 87 ? 3.853 1.358 0.081 1.00 97.94 87 PHE A O 1
ATOM 703 N N . VAL A 1 88 ? 3.119 -0.701 -0.419 1.00 97.44 88 VAL A N 1
ATOM 704 C CA . VAL A 1 88 ? 4.210 -1.425 0.234 1.00 97.44 88 VAL A CA 1
ATOM 705 C C . VAL A 1 88 ? 5.197 -1.933 -0.805 1.00 97.44 88 VAL A C 1
ATOM 707 O O . VAL A 1 88 ? 4.801 -2.534 -1.804 1.00 97.44 88 VAL A O 1
ATOM 710 N N . VAL A 1 89 ? 6.486 -1.707 -0.552 1.00 95.81 89 VAL A N 1
ATOM 711 C CA . VAL A 1 89 ? 7.576 -2.132 -1.440 1.00 95.81 89 VAL A CA 1
ATOM 712 C C . VAL A 1 89 ? 8.737 -2.730 -0.641 1.00 95.81 89 VAL A C 1
ATOM 714 O O . VAL A 1 89 ? 8.990 -2.303 0.488 1.00 95.81 89 VAL A O 1
ATOM 717 N N . PRO A 1 90 ? 9.510 -3.667 -1.208 1.00 93.44 90 PRO A N 1
ATOM 718 C CA . PRO A 1 90 ? 10.769 -4.099 -0.625 1.00 93.44 90 PRO A CA 1
ATOM 719 C C . PRO A 1 90 ? 11.770 -2.950 -0.482 1.00 93.44 90 PRO A C 1
ATOM 721 O O . PRO A 1 90 ? 11.930 -2.118 -1.378 1.00 93.44 90 PRO A O 1
ATOM 724 N N . MET A 1 91 ? 12.521 -2.948 0.619 1.00 92.50 91 MET A N 1
ATOM 725 C CA . MET A 1 91 ? 13.553 -1.945 0.899 1.00 92.50 91 MET A CA 1
ATOM 726 C C . MET A 1 91 ? 14.656 -1.929 -0.172 1.00 92.50 91 MET A C 1
ATOM 728 O O . MET A 1 91 ? 15.219 -0.879 -0.472 1.00 92.50 91 MET A O 1
ATOM 732 N N . GLU A 1 92 ? 14.914 -3.065 -0.827 1.00 90.56 92 GLU A N 1
ATOM 733 C CA . GLU A 1 92 ? 15.866 -3.166 -1.943 1.00 90.56 92 GLU A CA 1
ATOM 734 C C . GLU A 1 92 ? 15.496 -2.294 -3.162 1.00 90.56 92 GLU A C 1
ATOM 736 O O . GLU A 1 92 ? 16.379 -1.924 -3.938 1.00 90.56 92 GLU A O 1
ATOM 741 N N . CYS A 1 93 ? 14.220 -1.928 -3.318 1.00 91.50 93 CYS A N 1
ATOM 742 C CA . CYS A 1 93 ? 13.736 -1.035 -4.369 1.00 91.50 93 CYS A CA 1
ATOM 743 C C . CYS A 1 93 ? 12.995 0.191 -3.829 1.00 91.50 93 CYS A C 1
ATOM 745 O O . CYS A 1 93 ? 12.237 0.818 -4.566 1.00 91.50 93 CYS A O 1
ATOM 747 N N . GLU A 1 94 ? 13.278 0.602 -2.590 1.00 95.19 94 GLU A N 1
ATOM 748 C CA . GLU A 1 94 ? 12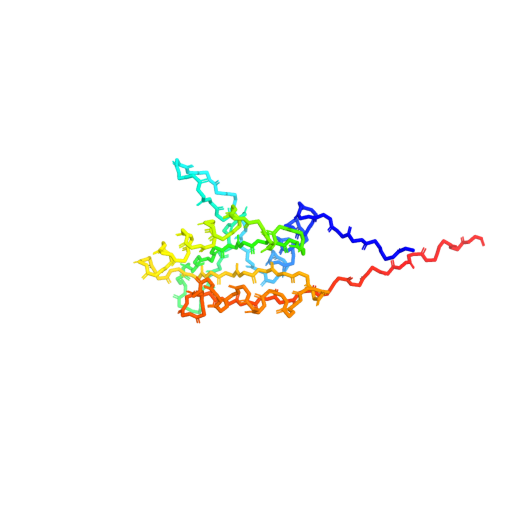.704 1.800 -1.965 1.00 95.19 94 GLU A CA 1
ATOM 749 C C . GLU A 1 94 ? 12.828 3.045 -2.859 1.00 95.19 94 GLU A C 1
ATOM 751 O O . GLU A 1 94 ? 11.863 3.785 -3.028 1.00 95.19 94 GLU A O 1
ATOM 756 N N . GLU A 1 95 ? 13.992 3.276 -3.474 1.00 96.94 95 GLU A N 1
ATOM 757 C CA . GLU A 1 95 ? 14.210 4.458 -4.321 1.00 96.94 95 GLU A CA 1
ATOM 758 C C . GLU A 1 95 ? 13.351 4.432 -5.595 1.00 96.94 95 GLU A C 1
ATOM 760 O O . GLU A 1 95 ? 12.818 5.466 -6.001 1.00 96.94 95 GLU A O 1
ATOM 765 N N . LEU A 1 96 ? 13.161 3.252 -6.199 1.00 96.25 96 LEU A N 1
ATOM 766 C CA . LEU A 1 96 ? 12.234 3.082 -7.321 1.00 96.25 96 LEU A CA 1
ATOM 767 C C . LEU A 1 96 ? 10.788 3.274 -6.85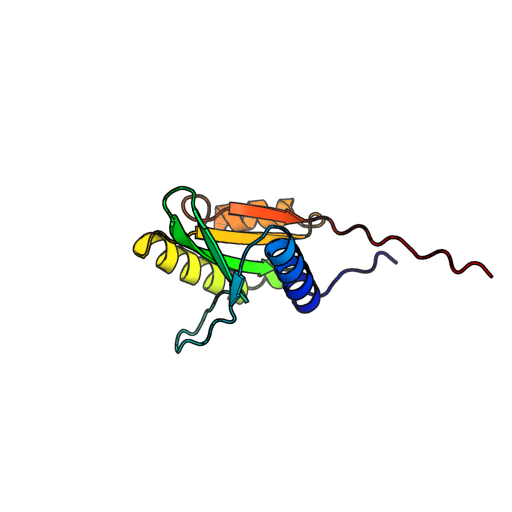1 1.00 96.25 96 LEU A C 1
ATOM 769 O O . LEU A 1 96 ? 10.024 3.979 -7.507 1.00 96.25 96 LEU A O 1
ATOM 773 N N . GLY A 1 97 ? 10.433 2.703 -5.698 1.00 96.62 97 GLY A N 1
ATOM 774 C CA . GLY A 1 97 ? 9.127 2.865 -5.067 1.00 96.62 97 GLY A CA 1
ATOM 775 C C . GLY A 1 97 ? 8.788 4.334 -4.824 1.00 96.62 97 GLY A C 1
ATOM 776 O O . GLY A 1 97 ? 7.728 4.779 -5.247 1.00 96.62 97 GLY A O 1
ATOM 777 N N . LYS A 1 98 ? 9.710 5.123 -4.255 1.00 97.75 98 LYS A N 1
ATOM 778 C CA . LYS A 1 98 ? 9.560 6.581 -4.078 1.00 97.75 98 LYS A CA 1
ATOM 779 C C . LYS A 1 98 ? 9.343 7.299 -5.401 1.00 97.75 98 LYS A C 1
ATOM 781 O O . LYS A 1 98 ? 8.424 8.105 -5.514 1.00 97.75 98 LYS A O 1
ATOM 786 N N . GLN A 1 99 ? 10.166 6.993 -6.405 1.00 97.75 99 GLN A N 1
ATOM 787 C CA . GLN A 1 99 ? 10.027 7.598 -7.725 1.00 97.75 99 GLN A CA 1
ATOM 788 C C . GLN A 1 99 ? 8.638 7.323 -8.316 1.00 97.75 99 GLN A C 1
ATOM 790 O O . GLN A 1 99 ? 7.994 8.244 -8.814 1.00 97.75 99 GLN A O 1
ATOM 795 N N . LYS A 1 100 ? 8.170 6.071 -8.258 1.00 97.50 100 LYS A N 1
ATOM 796 C CA . LYS A 1 100 ? 6.851 5.673 -8.766 1.00 97.50 100 LYS A CA 1
ATOM 797 C C . LYS A 1 100 ? 5.714 6.279 -7.962 1.00 97.50 100 LYS A C 1
ATOM 799 O O . LYS A 1 100 ? 4.770 6.790 -8.545 1.00 97.50 100 LYS A O 1
ATOM 804 N N . PHE A 1 101 ? 5.842 6.315 -6.647 1.00 97.50 101 PHE A N 1
ATOM 805 C CA . PHE A 1 101 ? 4.868 6.912 -5.746 1.00 97.50 101 PHE A CA 1
ATOM 806 C C . PHE A 1 101 ? 4.623 8.404 -6.037 1.00 97.50 101 PHE A C 1
ATOM 808 O O . PHE A 1 101 ? 3.479 8.864 -6.028 1.00 97.50 101 PHE A O 1
ATOM 815 N N . GLU A 1 102 ? 5.683 9.152 -6.358 1.00 97.25 102 GLU A N 1
ATOM 816 C CA . GLU A 1 102 ? 5.579 10.540 -6.821 1.00 97.25 102 GLU A CA 1
ATOM 817 C C . GLU A 1 102 ? 5.043 10.642 -8.257 1.00 97.25 102 GLU A C 1
ATOM 819 O O . GLU A 1 102 ? 4.134 11.430 -8.515 1.00 97.25 102 GLU A O 1
ATOM 824 N N . GLU A 1 103 ? 5.573 9.843 -9.191 1.00 97.12 103 GLU A N 1
ATOM 825 C CA . GLU A 1 103 ? 5.163 9.824 -10.607 1.00 97.12 103 GLU A CA 1
ATOM 826 C C . GLU A 1 103 ? 3.679 9.472 -10.785 1.00 97.12 103 GLU A C 1
ATOM 828 O O . GLU A 1 103 ? 3.010 9.989 -11.681 1.00 97.12 103 GLU A O 1
ATOM 833 N N . TRP A 1 104 ? 3.157 8.599 -9.928 1.00 97.38 104 TRP A N 1
ATOM 834 C CA . TRP A 1 104 ? 1.767 8.153 -9.936 1.00 97.38 104 TRP A CA 1
ATOM 835 C C . TRP A 1 104 ? 0.845 9.053 -9.112 1.00 97.38 104 TRP A C 1
ATOM 837 O O . TRP A 1 104 ? -0.356 8.791 -9.069 1.00 97.38 104 TRP A O 1
ATOM 847 N N . GLU A 1 105 ? 1.389 10.121 -8.517 1.00 97.06 105 GLU A N 1
ATOM 848 C CA . GLU A 1 105 ? 0.658 11.114 -7.731 1.00 97.06 105 GLU A CA 1
ATOM 849 C C . GLU A 1 105 ? -0.135 10.460 -6.588 1.00 97.06 105 GLU A C 1
ATOM 851 O O . GLU A 1 105 ? -1.340 10.662 -6.471 1.00 97.06 105 GLU A O 1
ATOM 856 N N . LEU A 1 106 ? 0.520 9.626 -5.772 1.00 97.38 106 LEU A N 1
ATOM 857 C CA . LEU A 1 106 ? -0.131 8.909 -4.663 1.00 97.38 106 LEU A CA 1
ATOM 858 C C . LEU A 1 106 ? 0.014 9.613 -3.308 1.00 97.38 106 LEU A C 1
ATOM 860 O O . LEU A 1 106 ? -0.718 9.311 -2.371 1.00 97.38 106 LEU A O 1
ATOM 864 N N . SER A 1 107 ? 0.952 10.552 -3.192 1.00 95.56 107 SER A N 1
ATOM 865 C CA . SER A 1 107 ? 1.400 11.130 -1.917 1.00 95.56 107 SER A CA 1
ATOM 866 C C . SER A 1 107 ? 0.363 11.947 -1.146 1.00 95.56 107 SER A C 1
ATOM 868 O O . SER A 1 107 ? 0.582 12.256 0.023 1.00 95.56 107 SER A O 1
ATOM 870 N N . ASP A 1 108 ? -0.751 12.318 -1.772 1.00 95.31 108 ASP A N 1
ATOM 871 C CA . ASP A 1 108 ? -1.860 13.011 -1.117 1.00 95.31 108 ASP A CA 1
ATOM 872 C C . ASP A 1 108 ? -2.845 12.067 -0.413 1.00 95.31 108 ASP A C 1
ATOM 874 O O . ASP A 1 108 ? -3.607 12.531 0.434 1.00 95.31 108 ASP A O 1
ATOM 878 N N . VAL A 1 109 ? -2.853 10.776 -0.765 1.00 96.38 109 VAL A N 1
ATOM 879 C CA . VAL A 1 109 ? -3.860 9.803 -0.302 1.00 96.38 109 VAL A CA 1
ATOM 880 C C . VAL A 1 109 ? -3.267 8.494 0.222 1.00 96.38 109 VAL A C 1
ATOM 882 O O . VAL A 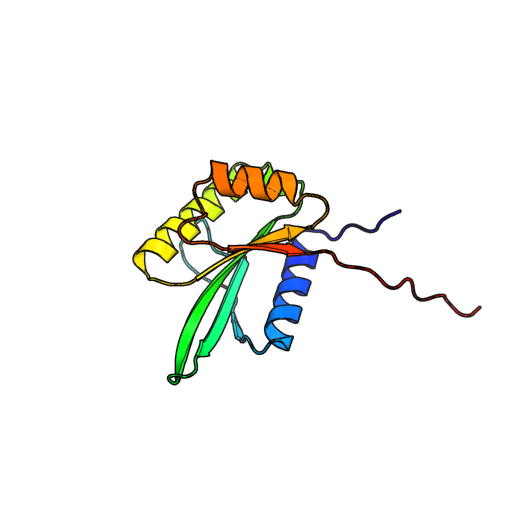1 109 ? -3.931 7.785 0.973 1.00 96.38 109 VAL A O 1
ATOM 885 N N . ALA A 1 110 ? -2.030 8.176 -0.144 1.00 97.44 110 ALA A N 1
ATOM 886 C CA . ALA A 1 110 ? -1.363 6.944 0.239 1.00 97.44 110 ALA A CA 1
ATOM 887 C C . ALA A 1 110 ? -0.160 7.192 1.154 1.00 97.44 110 ALA A C 1
ATOM 889 O O . ALA A 1 110 ? 0.386 8.296 1.203 1.00 97.44 110 ALA A O 1
ATOM 890 N N . GLU A 1 111 ? 0.302 6.134 1.812 1.00 97.31 111 GLU A N 1
ATOM 891 C CA . GLU A 1 111 ? 1.585 6.086 2.510 1.00 97.31 111 GLU A CA 1
ATOM 892 C C . GLU A 1 111 ? 2.478 5.005 1.890 1.00 97.31 111 GLU A C 1
ATOM 894 O O . GLU A 1 111 ? 2.046 3.871 1.674 1.00 97.31 111 GLU A O 1
ATOM 899 N N . LEU A 1 112 ? 3.724 5.368 1.570 1.00 97.50 112 LEU A N 1
ATOM 900 C CA . LEU A 1 112 ? 4.732 4.444 1.051 1.00 97.50 112 LEU A CA 1
ATOM 901 C C . LEU A 1 112 ? 5.449 3.761 2.217 1.00 97.50 112 LEU A C 1
ATOM 903 O O . LEU A 1 112 ? 6.123 4.436 2.996 1.00 97.50 112 LEU A O 1
ATOM 907 N N . ILE A 1 113 ? 5.379 2.433 2.278 1.00 96.50 113 ILE A N 1
ATOM 908 C CA . ILE A 1 113 ? 5.999 1.634 3.337 1.00 96.50 113 ILE A CA 1
ATOM 909 C C . ILE A 1 113 ? 7.105 0.750 2.738 1.00 96.50 113 ILE A C 1
ATOM 911 O O . ILE A 1 113 ? 6.805 -0.273 2.117 1.00 96.50 113 ILE A O 1
ATOM 915 N N . PRO A 1 114 ? 8.391 1.117 2.887 1.00 93.62 114 PRO A N 1
ATOM 916 C CA . PRO A 1 114 ? 9.497 0.242 2.522 1.00 93.62 114 PRO A CA 1
ATOM 917 C C . PRO A 1 114 ? 9.735 -0.815 3.608 1.00 93.62 114 PRO A C 1
ATOM 919 O O . PRO A 1 114 ? 9.899 -0.475 4.780 1.00 93.62 114 PRO A O 1
ATOM 922 N N . ILE A 1 115 ? 9.803 -2.091 3.224 1.00 90.00 115 ILE A N 1
ATOM 923 C CA . ILE A 1 115 ? 9.981 -3.212 4.159 1.00 90.00 115 ILE A CA 1
ATOM 924 C C . ILE A 1 115 ? 11.237 -4.014 3.826 1.00 90.00 115 ILE A C 1
ATOM 926 O O . ILE A 1 115 ? 11.433 -4.467 2.699 1.00 90.00 115 ILE A O 1
ATOM 930 N N . GLY A 1 116 ? 12.102 -4.183 4.825 1.00 83.94 116 GLY A N 1
ATOM 931 C CA . GLY A 1 116 ? 13.219 -5.122 4.787 1.00 83.94 116 GLY A CA 1
ATOM 932 C C . GLY A 1 116 ? 12.849 -6.379 5.565 1.00 83.94 116 GLY A C 1
ATOM 933 O O . GLY A 1 116 ? 12.468 -6.274 6.727 1.00 83.94 116 GLY A O 1
ATOM 934 N N . ILE A 1 117 ? 12.951 -7.545 4.930 1.00 71.44 117 ILE A N 1
ATOM 935 C CA . ILE A 1 117 ? 12.750 -8.839 5.589 1.00 71.44 117 ILE A CA 1
ATOM 936 C C . ILE A 1 117 ? 14.130 -9.464 5.757 1.00 71.44 117 ILE A C 1
ATOM 938 O O . ILE A 1 117 ? 14.798 -9.783 4.774 1.00 71.44 117 ILE A O 1
ATOM 942 N N . GLU A 1 118 ? 14.579 -9.578 7.004 1.00 65.38 118 GLU A N 1
ATOM 943 C CA . GLU A 1 118 ? 15.792 -10.314 7.348 1.00 65.38 118 GLU A CA 1
ATOM 944 C C . GLU A 1 118 ? 15.401 -11.765 7.642 1.00 65.38 118 GLU A C 1
ATOM 946 O O . GLU A 1 118 ? 14.698 -12.040 8.613 1.00 65.38 118 GLU A O 1
ATOM 951 N N . PHE A 1 119 ? 15.836 -12.695 6.793 1.00 61.34 119 PHE A N 1
ATOM 952 C CA . PHE A 1 119 ? 15.717 -14.121 7.081 1.00 61.34 119 PHE A CA 1
ATOM 953 C C . PHE A 1 119 ? 16.842 -14.513 8.035 1.00 61.34 119 PHE A C 1
ATOM 955 O O . PHE A 1 119 ? 18.019 -14.402 7.686 1.00 61.34 119 PHE A O 1
ATOM 962 N N . GLU A 1 120 ? 16.500 -14.970 9.239 1.00 54.91 120 GLU A N 1
ATOM 963 C CA . GLU A 1 120 ? 17.465 -15.686 10.068 1.00 54.91 120 GLU A CA 1
ATOM 964 C C . GLU A 1 120 ? 17.753 -17.028 9.377 1.00 54.91 120 GLU A C 1
ATOM 966 O O . GLU A 1 120 ? 16.887 -17.899 9.318 1.00 54.91 120 GLU A O 1
ATOM 971 N N . GLU A 1 121 ? 18.952 -17.192 8.804 1.00 50.81 121 GLU A N 1
ATOM 972 C CA . GLU A 1 121 ? 19.432 -18.512 8.383 1.00 50.81 121 GLU A CA 1
ATOM 973 C C . GLU A 1 121 ? 19.463 -19.399 9.641 1.00 50.81 121 GLU A C 1
ATOM 975 O O . GLU A 1 121 ? 20.315 -19.204 10.510 1.00 50.81 121 GLU A O 1
ATOM 980 N N . GLU A 1 122 ? 18.529 -20.349 9.776 1.00 46.81 122 GLU A N 1
ATOM 981 C CA . GLU A 1 122 ? 18.648 -21.413 10.775 1.00 46.81 122 GLU A CA 1
ATOM 982 C C . GLU A 1 122 ? 19.973 -22.141 10.501 1.00 46.81 122 GLU A C 1
ATOM 984 O O . GLU A 1 122 ? 20.091 -22.914 9.548 1.00 46.81 122 GLU A O 1
ATOM 989 N N . GLU A 1 123 ? 21.001 -21.877 11.316 1.00 45.69 123 GLU A N 1
ATOM 990 C CA . GLU A 1 123 ? 22.173 -22.743 11.384 1.00 45.69 123 GLU A CA 1
ATOM 991 C C . GLU A 1 123 ? 21.662 -24.137 11.774 1.00 45.69 123 GLU A C 1
ATOM 993 O O . GLU A 1 123 ? 21.359 -24.398 12.938 1.00 45.69 123 GLU A O 1
ATOM 998 N N . GLU A 1 124 ? 21.539 -25.038 10.791 1.00 45.25 124 GLU A N 1
ATOM 999 C CA . GLU A 1 124 ? 21.436 -26.475 11.033 1.00 45.25 124 GLU A CA 1
ATOM 1000 C C . GLU A 1 124 ? 22.614 -26.865 11.942 1.00 45.25 124 GLU A C 1
ATOM 1002 O O . GLU A 1 124 ? 23.754 -27.000 11.488 1.00 45.25 124 GLU A O 1
ATOM 1007 N N . GLU A 1 125 ? 22.354 -27.026 13.244 1.00 46.41 125 GLU A N 1
ATOM 1008 C CA . GLU A 1 125 ? 23.279 -27.686 14.162 1.00 46.41 125 GLU A CA 1
ATOM 1009 C C . GLU A 1 125 ? 23.467 -29.138 13.677 1.00 46.41 125 GLU A C 1
ATOM 1011 O O . GLU A 1 125 ? 22.675 -30.028 13.997 1.00 46.41 125 GLU A O 1
ATOM 1016 N N . LEU A 1 126 ? 24.501 -29.365 12.857 1.00 44.00 126 LEU A N 1
ATOM 1017 C CA . LEU A 1 126 ? 24.986 -30.688 12.437 1.00 44.00 126 LEU A CA 1
ATOM 1018 C C . LEU A 1 126 ? 25.694 -31.445 13.571 1.00 44.00 126 LEU A C 1
ATOM 1020 O O . LEU A 1 126 ? 26.564 -30.849 14.249 1.00 44.00 126 LEU A O 1
#

Organism: Desulfurobacterium thermolithotrophum (strain DSM 11699 / BSA) (NCBI:txid868864)

Foldseek 3Di:
DPDDDDQVVVLVVVCVVLVVVPWDWAQDDDPDPAAARIKTWDQDPVRDIAIEGEHEDEPVCLVDPNSLVNLLVVLVVCVVVVGAYEYEYELVCLVSQVVSCVVSVNVVGYDYHYDYDDDDPPPPPD

Secondary structure (DSSP, 8-state):
---PPPHHHHHHHHHHHHHHTTPEEE----S-SS--SEEEEEE-TTSPEEEEEEEE--TTGGG-HHHHHHHHHHHHHHHHH--EEEEEEEGGGHHHHHHHHHHTT-TTTEEEEEE-----------

Radius of gyration: 15.58 Å; chains: 1; bounding box: 42×44×36 Å